Protein AF-A0A521GSA2-F1 (afdb_monomer)

Structure (mmCIF, N/CA/C/O backbone):
data_AF-A0A521GSA2-F1
#
_entry.id   AF-A0A521GSA2-F1
#
loop_
_atom_site.group_PDB
_atom_site.id
_atom_site.type_symbol
_atom_site.label_atom_id
_atom_site.label_alt_id
_atom_site.label_comp_id
_atom_site.label_asym_id
_atom_site.label_entity_id
_atom_site.label_seq_id
_atom_site.pdbx_PDB_ins_code
_atom_site.Cartn_x
_atom_site.Cartn_y
_atom_site.Cartn_z
_atom_site.occupancy
_atom_site.B_iso_or_equiv
_atom_site.auth_seq_id
_atom_site.auth_comp_id
_atom_site.auth_asym_id
_atom_site.auth_atom_id
_atom_site.pdbx_PDB_model_num
ATOM 1 N N . MET A 1 1 ? 2.967 -40.402 -28.680 1.00 47.28 1 MET A N 1
ATOM 2 C CA . MET A 1 1 ? 3.162 -39.585 -27.465 1.00 47.28 1 MET A CA 1
ATOM 3 C C . MET A 1 1 ? 3.840 -38.302 -27.911 1.00 47.28 1 MET A C 1
ATOM 5 O O . MET A 1 1 ? 5.049 -38.296 -28.081 1.00 47.28 1 MET A O 1
ATOM 9 N N . SER A 1 2 ? 3.057 -37.279 -28.253 1.00 37.47 2 SER A N 1
ATOM 10 C CA . SER A 1 2 ? 3.586 -36.028 -28.805 1.00 37.47 2 SER A CA 1
ATOM 11 C C . SER A 1 2 ? 3.675 -35.000 -27.689 1.00 37.47 2 SER A C 1
ATOM 13 O O . SER A 1 2 ? 2.656 -34.558 -27.163 1.00 37.47 2 SER A O 1
ATOM 15 N N . THR A 1 3 ? 4.899 -34.664 -27.305 1.00 39.12 3 THR A N 1
ATOM 16 C CA . THR A 1 3 ? 5.206 -33.615 -26.339 1.00 39.12 3 THR A CA 1
ATOM 17 C C . THR A 1 3 ? 4.869 -32.266 -26.972 1.00 39.12 3 THR A C 1
ATOM 19 O O . THR A 1 3 ? 5.523 -31.845 -27.924 1.00 39.12 3 THR A O 1
ATOM 22 N N . GLN A 1 4 ? 3.823 -31.601 -26.481 1.00 44.69 4 GLN A N 1
ATOM 23 C CA . GLN A 1 4 ? 3.561 -30.201 -26.804 1.00 44.69 4 GLN A CA 1
ATOM 24 C C . GLN A 1 4 ? 4.460 -29.338 -25.921 1.00 44.69 4 GLN A C 1
ATOM 26 O O . GLN A 1 4 ? 4.221 -29.183 -24.725 1.00 44.69 4 GLN A O 1
ATOM 31 N N . THR A 1 5 ? 5.513 -28.794 -26.517 1.00 40.44 5 THR A N 1
ATOM 32 C CA . THR A 1 5 ? 6.297 -27.709 -25.931 1.00 40.44 5 THR A CA 1
ATOM 33 C C . THR A 1 5 ? 5.446 -26.443 -26.000 1.00 40.44 5 THR A C 1
ATOM 35 O O . THR A 1 5 ? 5.278 -25.866 -27.072 1.00 40.44 5 THR A O 1
ATOM 38 N N . ALA A 1 6 ? 4.865 -26.030 -24.872 1.00 44.16 6 ALA A N 1
ATOM 39 C CA . ALA A 1 6 ? 4.168 -24.755 -24.769 1.00 44.16 6 ALA A CA 1
ATOM 40 C C . ALA A 1 6 ? 5.183 -23.613 -24.932 1.00 44.16 6 ALA A C 1
ATOM 42 O O . ALA A 1 6 ? 6.035 -23.381 -24.076 1.00 44.16 6 ALA A O 1
ATOM 43 N N . THR A 1 7 ? 5.122 -22.927 -26.068 1.00 35.91 7 THR A N 1
ATOM 44 C CA . THR A 1 7 ? 5.844 -21.679 -26.321 1.00 35.91 7 THR A CA 1
ATOM 45 C C . THR A 1 7 ? 5.342 -20.604 -25.346 1.00 35.91 7 THR A C 1
ATOM 47 O O . THR A 1 7 ? 4.126 -20.429 -25.245 1.00 35.91 7 THR A O 1
ATOM 50 N N . PRO A 1 8 ? 6.209 -19.844 -24.648 1.00 48.31 8 PRO A N 1
ATOM 51 C CA . PRO A 1 8 ? 5.751 -18.680 -23.908 1.00 48.31 8 PRO A CA 1
ATOM 52 C C . PRO A 1 8 ? 5.321 -17.621 -24.923 1.00 48.31 8 PRO A C 1
ATOM 54 O O . PRO A 1 8 ? 6.131 -17.119 -25.703 1.00 48.31 8 PRO A O 1
ATOM 57 N N . GLN A 1 9 ? 4.028 -17.309 -24.947 1.00 47.53 9 GLN A N 1
ATOM 58 C CA . GLN A 1 9 ? 3.497 -16.220 -25.754 1.00 47.53 9 GLN A CA 1
ATOM 59 C C . GLN A 1 9 ? 3.879 -14.887 -25.101 1.00 47.53 9 GLN A C 1
ATOM 61 O O . GLN A 1 9 ? 3.142 -14.340 -24.286 1.00 47.53 9 GLN A O 1
ATOM 66 N N . THR A 1 10 ? 5.051 -14.360 -25.449 1.00 53.94 10 THR A N 1
ATOM 67 C CA . THR A 1 10 ? 5.408 -12.963 -25.182 1.00 53.94 10 THR A CA 1
ATOM 68 C C . THR A 1 10 ? 4.671 -12.095 -26.198 1.00 53.94 10 THR A C 1
ATOM 70 O O . THR A 1 10 ? 5.188 -11.816 -27.279 1.00 53.94 10 THR A O 1
ATOM 73 N N . SER A 1 11 ? 3.430 -11.704 -25.899 1.00 58.06 11 SER A N 1
ATOM 74 C CA . SER A 1 11 ? 2.752 -10.673 -26.686 1.00 58.06 11 SER A CA 1
ATOM 75 C C . SER A 1 11 ? 3.461 -9.340 -26.455 1.00 58.06 11 SER A C 1
ATOM 77 O O . SER A 1 11 ? 3.620 -8.915 -25.307 1.00 58.06 11 SER A O 1
ATOM 79 N N . ALA A 1 12 ? 3.893 -8.684 -27.532 1.00 62.09 12 ALA A N 1
ATOM 80 C CA . ALA A 1 12 ? 4.409 -7.322 -27.474 1.00 62.09 12 ALA A CA 1
ATOM 81 C C . ALA A 1 12 ? 3.399 -6.411 -26.754 1.00 62.09 12 ALA A C 1
ATOM 83 O O . ALA A 1 12 ? 2.194 -6.530 -26.978 1.00 62.09 12 ALA A O 1
ATOM 84 N N . LEU A 1 13 ? 3.885 -5.523 -25.882 1.00 61.75 13 LEU A N 1
ATOM 85 C CA . LEU A 1 13 ? 3.043 -4.520 -25.232 1.00 61.75 13 LEU A CA 1
ATOM 86 C C . LEU A 1 13 ? 2.416 -3.650 -26.331 1.00 61.75 13 LEU A C 1
ATOM 88 O O . LEU A 1 13 ? 3.120 -2.877 -26.981 1.00 61.75 13 LEU A O 1
ATOM 92 N N . GLU A 1 14 ? 1.114 -3.813 -26.589 1.00 59.19 14 GLU A N 1
ATOM 93 C CA . GLU A 1 14 ? 0.411 -2.971 -27.558 1.00 59.19 14 GLU A CA 1
ATOM 94 C C . GLU A 1 14 ? 0.549 -1.499 -27.131 1.00 59.19 14 GLU A C 1
ATOM 96 O O . GLU A 1 14 ? 0.329 -1.189 -25.956 1.00 59.19 14 GLU A O 1
ATOM 101 N N . PRO A 1 15 ? 0.869 -0.570 -28.048 1.00 57.25 15 PRO A N 1
ATOM 102 C CA . PRO A 1 15 ? 1.064 0.843 -27.735 1.00 57.25 15 PRO A CA 1
ATOM 103 C C . PRO A 1 15 ? -0.279 1.563 -27.508 1.00 57.25 15 PRO A C 1
ATOM 105 O O . PRO A 1 15 ? -0.614 2.538 -28.174 1.00 57.25 15 PRO A O 1
ATOM 108 N N . LYS A 1 16 ? -1.082 1.090 -26.551 1.00 62.81 16 LYS A N 1
ATOM 109 C CA . LYS A 1 16 ? -2.196 1.847 -25.976 1.00 62.81 16 LYS A CA 1
ATOM 110 C C . LYS A 1 16 ? -1.640 2.631 -24.793 1.00 62.81 16 LYS A C 1
ATOM 112 O O . LYS A 1 16 ? -1.548 2.116 -23.686 1.00 62.81 16 LYS A O 1
ATOM 117 N N . ILE A 1 17 ? -1.273 3.890 -25.034 1.00 58.28 17 ILE A N 1
ATOM 118 C CA . ILE A 1 17 ? -0.647 4.790 -24.042 1.00 58.28 17 ILE A CA 1
ATOM 119 C C . ILE A 1 17 ? -1.419 4.802 -22.705 1.00 58.28 17 ILE A C 1
ATOM 121 O O . ILE A 1 17 ? -0.811 4.847 -21.638 1.00 58.28 17 ILE A O 1
ATOM 125 N N . GLY A 1 18 ? -2.753 4.694 -22.754 1.00 63.59 18 GLY A N 1
ATOM 126 C CA . GLY A 1 18 ? -3.616 4.786 -21.575 1.00 63.59 18 GLY A CA 1
ATOM 127 C C . GLY A 1 18 ? -3.495 3.642 -20.560 1.00 63.59 18 GLY A C 1
ATOM 128 O O . GLY A 1 18 ? -3.599 3.906 -19.369 1.00 63.59 18 GLY A O 1
ATOM 129 N N . CYS A 1 19 ? -3.252 2.389 -20.971 1.00 77.31 19 CYS A N 1
ATOM 130 C CA . CYS A 1 19 ? -3.310 1.268 -20.017 1.00 77.31 19 CYS A CA 1
ATOM 131 C C . CYS A 1 19 ? -2.093 1.219 -19.083 1.00 77.31 19 CYS A C 1
ATOM 133 O O . CYS A 1 19 ? -2.236 0.953 -17.890 1.00 77.31 19 CYS A O 1
ATOM 135 N N . ILE A 1 20 ? -0.906 1.531 -19.607 1.00 83.44 20 ILE A N 1
ATOM 136 C CA . ILE A 1 20 ? 0.327 1.584 -18.815 1.00 83.44 20 ILE A CA 1
ATOM 137 C C . ILE A 1 20 ? 0.363 2.863 -17.975 1.00 83.44 20 ILE A C 1
ATOM 139 O O . ILE A 1 20 ? 0.728 2.798 -16.804 1.00 83.44 20 ILE A O 1
ATOM 143 N N . ALA A 1 21 ? -0.054 4.008 -18.531 1.00 84.94 21 ALA A N 1
ATOM 144 C CA . ALA A 1 21 ? -0.075 5.275 -17.799 1.00 84.94 21 ALA A CA 1
ATOM 145 C C . ALA A 1 21 ? -0.938 5.190 -16.527 1.00 84.94 21 ALA A C 1
ATOM 147 O O . ALA A 1 21 ? -0.454 5.520 -15.448 1.00 84.94 21 ALA A O 1
ATOM 148 N N . SER A 1 22 ? -2.157 4.645 -16.622 1.00 84.81 22 SER A N 1
ATOM 149 C CA . SER A 1 22 ? -3.033 4.470 -15.455 1.00 84.81 22 SER A CA 1
ATOM 150 C C . SER A 1 22 ? -2.471 3.491 -14.420 1.00 84.81 22 SER A C 1
ATOM 152 O O . SER A 1 22 ? -2.627 3.702 -13.221 1.00 84.81 22 SER A O 1
ATOM 154 N N . ALA A 1 23 ? -1.784 2.426 -14.847 1.00 87.50 23 ALA A N 1
ATOM 155 C CA . ALA A 1 23 ? -1.100 1.541 -13.904 1.00 87.50 23 ALA A CA 1
ATOM 156 C C . ALA A 1 23 ? 0.038 2.281 -13.180 1.00 87.50 23 ALA A C 1
ATOM 158 O O . ALA A 1 23 ? 0.185 2.158 -11.963 1.00 87.50 23 ALA A O 1
ATOM 159 N N . MET A 1 24 ? 0.807 3.091 -13.913 1.00 89.44 24 MET A N 1
ATOM 160 C CA . MET A 1 24 ? 1.939 3.858 -13.390 1.00 89.44 24 MET A CA 1
ATOM 161 C C . MET A 1 24 ? 1.542 4.934 -12.376 1.00 89.44 24 MET A C 1
ATOM 163 O O . MET A 1 24 ? 2.329 5.202 -11.471 1.00 89.44 24 MET A O 1
ATOM 167 N N . GLU A 1 25 ? 0.330 5.487 -12.442 1.00 87.94 25 GLU A N 1
ATOM 168 C CA . GLU A 1 25 ? -0.198 6.382 -11.394 1.00 87.94 25 GLU A CA 1
ATOM 169 C C . GLU A 1 25 ? -0.242 5.700 -10.015 1.00 87.94 25 GLU A C 1
ATOM 171 O O . GLU A 1 25 ? -0.049 6.337 -8.976 1.00 87.94 25 GLU A O 1
ATOM 176 N N . ILE A 1 26 ? -0.419 4.377 -10.001 1.00 89.94 26 ILE A N 1
ATOM 177 C CA . ILE A 1 26 ? -0.458 3.564 -8.787 1.00 89.94 26 ILE A CA 1
ATOM 178 C C . ILE A 1 26 ? 0.935 3.045 -8.431 1.00 89.94 26 ILE A C 1
ATOM 180 O O . ILE A 1 26 ? 1.462 3.342 -7.352 1.00 89.94 26 ILE A O 1
ATOM 184 N N . ILE A 1 27 ? 1.521 2.241 -9.323 1.00 88.94 27 ILE A N 1
ATOM 185 C CA . ILE A 1 27 ? 2.730 1.455 -9.037 1.00 88.94 27 ILE A CA 1
ATOM 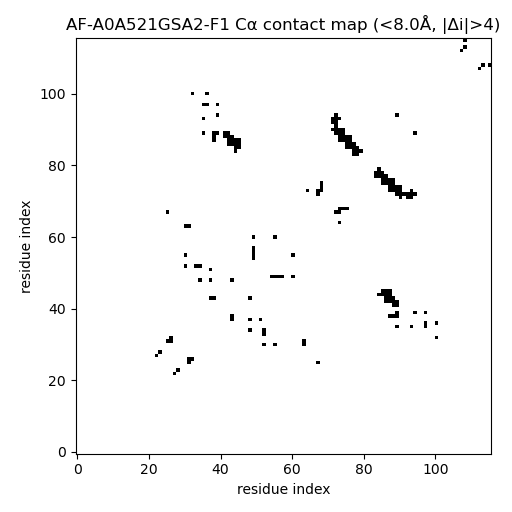186 C C . ILE A 1 27 ? 4.017 2.262 -9.214 1.00 88.94 27 ILE A C 1
ATOM 188 O O . ILE A 1 27 ? 5.043 1.892 -8.654 1.00 88.94 27 ILE A O 1
ATOM 192 N N . GLY A 1 28 ? 3.970 3.373 -9.956 1.00 86.44 28 GLY A N 1
ATOM 193 C CA . GLY A 1 28 ? 5.121 4.246 -10.195 1.00 86.44 28 GLY A CA 1
ATOM 194 C C . GLY A 1 28 ? 5.526 5.078 -8.977 1.00 86.44 28 GLY A C 1
ATOM 195 O O . GLY A 1 28 ? 6.606 5.666 -8.956 1.00 86.44 28 GLY A O 1
ATOM 196 N N . ASN A 1 29 ? 4.691 5.124 -7.936 1.00 89.31 29 ASN A N 1
ATOM 197 C CA . ASN A 1 29 ? 5.064 5.747 -6.675 1.00 89.31 29 ASN A CA 1
ATOM 198 C C . ASN A 1 29 ? 6.042 4.850 -5.898 1.00 89.31 29 ASN A C 1
ATOM 200 O O . ASN A 1 29 ? 5.758 3.678 -5.649 1.00 89.31 29 ASN A O 1
ATOM 204 N N . LYS A 1 30 ? 7.148 5.450 -5.434 1.00 85.19 30 LYS A N 1
ATOM 205 C CA . LYS A 1 30 ? 8.244 4.798 -4.696 1.00 85.19 30 LYS A CA 1
ATOM 206 C C . LYS A 1 30 ? 7.780 3.821 -3.608 1.00 85.19 30 LYS A C 1
ATOM 208 O O . LYS A 1 30 ? 8.408 2.787 -3.414 1.00 85.19 30 LYS A O 1
ATOM 213 N N . TRP A 1 31 ? 6.721 4.158 -2.875 1.00 93.50 31 TRP A N 1
ATOM 214 C CA . TRP A 1 31 ? 6.310 3.395 -1.697 1.00 93.50 31 TRP A CA 1
ATOM 215 C C . TRP A 1 31 ? 5.239 2.345 -1.978 1.00 93.50 31 TRP A C 1
ATOM 217 O O . TRP A 1 31 ? 5.115 1.407 -1.194 1.00 93.50 31 TRP A O 1
ATOM 227 N N . THR A 1 32 ? 4.483 2.463 -3.076 1.00 92.69 32 THR A N 1
ATOM 228 C CA . THR A 1 32 ? 3.365 1.546 -3.353 1.00 92.69 32 THR A CA 1
ATOM 229 C C . THR A 1 32 ? 3.842 0.101 -3.415 1.00 92.69 32 THR A C 1
ATOM 231 O O . THR A 1 32 ? 3.277 -0.751 -2.740 1.00 92.69 32 THR A O 1
ATOM 234 N N . ALA A 1 33 ? 4.905 -0.176 -4.174 1.00 91.88 33 ALA A N 1
ATOM 235 C CA . ALA A 1 33 ? 5.400 -1.539 -4.341 1.00 91.88 33 ALA A CA 1
ATOM 236 C C . ALA A 1 33 ? 5.820 -2.181 -3.005 1.00 91.88 33 ALA A C 1
ATOM 238 O O . ALA A 1 33 ? 5.543 -3.356 -2.783 1.00 91.88 33 ALA A O 1
ATOM 239 N N . LEU A 1 34 ? 6.425 -1.406 -2.096 1.00 93.56 34 LEU A N 1
ATOM 240 C CA . LEU A 1 34 ? 6.861 -1.891 -0.781 1.00 93.56 34 LEU A CA 1
ATOM 241 C C . LEU A 1 34 ? 5.678 -2.141 0.165 1.00 93.56 34 LEU A C 1
ATOM 243 O O . LEU A 1 34 ? 5.647 -3.161 0.845 1.00 93.56 34 LEU A O 1
ATOM 247 N N . ILE A 1 35 ? 4.680 -1.252 0.165 1.00 96.25 35 ILE A N 1
ATOM 248 C CA . ILE A 1 35 ? 3.453 -1.433 0.955 1.00 96.25 35 ILE A CA 1
ATOM 249 C C . ILE A 1 35 ? 2.697 -2.677 0.477 1.00 96.25 35 ILE A C 1
ATOM 251 O O . ILE A 1 35 ? 2.318 -3.519 1.287 1.00 96.25 35 ILE A O 1
ATOM 255 N N . LEU A 1 36 ? 2.496 -2.814 -0.838 1.00 95.81 36 LEU A N 1
ATOM 256 C CA . LEU A 1 36 ? 1.780 -3.959 -1.400 1.00 95.81 36 LEU A CA 1
ATOM 257 C C . LEU A 1 36 ? 2.537 -5.268 -1.153 1.00 95.81 36 LEU A C 1
ATOM 259 O O . LEU A 1 36 ? 1.910 -6.240 -0.748 1.00 95.81 36 LEU A O 1
ATOM 263 N N 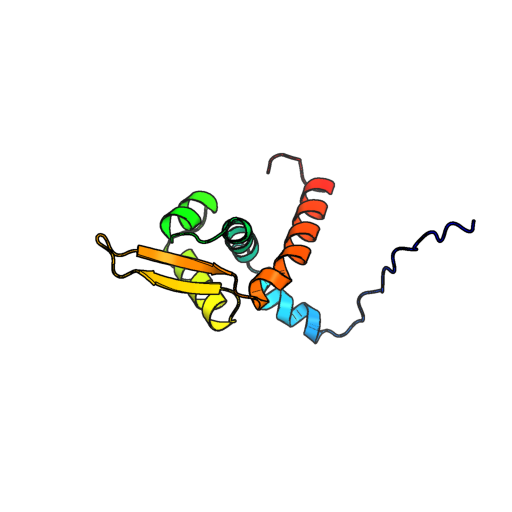. ARG A 1 37 ? 3.873 -5.278 -1.300 1.00 93.31 37 ARG A N 1
ATOM 264 C CA . ARG A 1 37 ? 4.733 -6.424 -0.947 1.00 93.31 37 ARG A CA 1
ATOM 265 C C . ARG A 1 37 ? 4.456 -6.922 0.470 1.00 93.31 37 ARG A C 1
ATOM 267 O O . ARG A 1 37 ? 4.330 -8.125 0.674 1.00 93.31 37 ARG A O 1
ATOM 274 N N . ASP A 1 38 ? 4.362 -6.018 1.439 1.00 95.56 38 ASP A N 1
ATOM 275 C CA . ASP A 1 38 ? 4.147 -6.403 2.835 1.00 95.56 38 ASP A CA 1
ATOM 276 C C . ASP A 1 38 ? 2.744 -6.975 3.056 1.00 95.56 38 ASP A C 1
ATOM 278 O O . ASP A 1 38 ? 2.580 -7.961 3.783 1.00 95.56 38 ASP A O 1
ATOM 282 N N . LEU A 1 39 ? 1.744 -6.398 2.386 1.00 97.44 39 LEU A N 1
ATOM 283 C CA . LEU A 1 39 ? 0.357 -6.854 2.437 1.00 97.44 39 LEU A CA 1
ATOM 284 C C . LEU A 1 39 ? 0.129 -8.193 1.715 1.00 97.44 39 LEU A C 1
ATOM 286 O O . LEU A 1 39 ? -0.800 -8.908 2.082 1.00 97.44 39 LEU A O 1
ATOM 290 N N . CYS A 1 40 ? 1.003 -8.601 0.783 1.00 94.69 40 CYS A N 1
ATOM 291 C CA . CYS A 1 40 ? 0.971 -9.946 0.186 1.00 94.69 40 CYS A CA 1
ATOM 292 C C . CYS A 1 40 ? 1.126 -11.069 1.228 1.00 94.69 40 CYS A C 1
ATOM 294 O O . CYS A 1 40 ? 0.748 -12.208 0.970 1.00 94.69 40 CYS A O 1
ATOM 296 N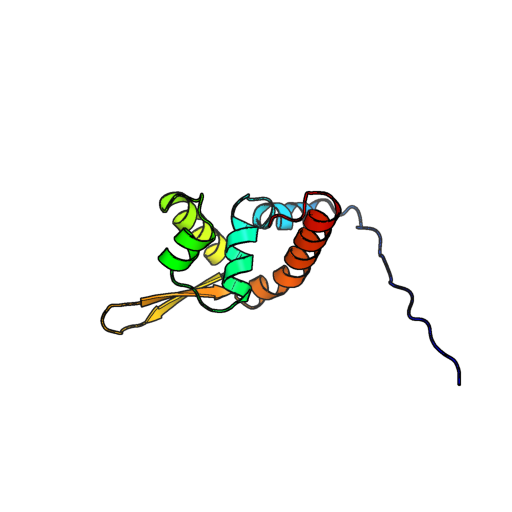 N . SER A 1 41 ? 1.722 -10.776 2.391 1.00 93.75 41 SER A N 1
ATOM 297 C CA . SER A 1 41 ? 1.876 -11.744 3.490 1.00 93.75 41 SER A CA 1
ATOM 298 C C . SER A 1 41 ? 0.654 -11.827 4.413 1.00 93.75 41 SER A C 1
ATOM 300 O O . SER A 1 41 ? 0.664 -12.588 5.381 1.00 93.75 41 SER A O 1
ATOM 302 N N . GLY A 1 42 ? -0.392 -11.049 4.125 1.00 96.56 42 GLY A N 1
ATOM 303 C CA . GLY A 1 42 ? -1.619 -10.964 4.906 1.00 96.56 42 GLY A CA 1
ATOM 304 C C . GLY A 1 42 ? -1.830 -9.591 5.554 1.00 96.56 42 GLY A C 1
ATOM 305 O O . GLY A 1 42 ? -1.070 -8.651 5.302 1.00 96.56 42 GLY A O 1
ATOM 306 N N . PRO A 1 43 ? -2.874 -9.461 6.395 1.00 97.56 43 PRO A N 1
ATOM 307 C CA . PRO A 1 43 ? -3.243 -8.197 7.021 1.00 97.56 43 PRO A CA 1
ATOM 308 C C . PRO A 1 43 ? -2.108 -7.592 7.855 1.00 97.56 43 PRO A C 1
ATOM 310 O O . PRO A 1 43 ? -1.413 -8.311 8.575 1.00 97.56 43 PRO A O 1
ATOM 313 N N . LYS A 1 44 ? -1.940 -6.266 7.787 1.00 98.00 44 LYS A N 1
ATOM 314 C CA . LYS A 1 44 ? -0.929 -5.524 8.562 1.00 98.00 44 LYS A CA 1
ATOM 315 C C . LYS A 1 44 ? -1.522 -4.316 9.263 1.00 98.00 44 LYS A C 1
ATOM 317 O O . LYS A 1 44 ? -2.370 -3.617 8.709 1.00 98.00 44 LYS A O 1
ATOM 322 N N . ARG A 1 45 ? -1.023 -4.013 10.459 1.00 97.38 45 ARG A N 1
ATOM 323 C CA . ARG A 1 45 ? -1.267 -2.738 11.144 1.00 97.38 45 ARG A CA 1
ATOM 324 C C . ARG A 1 45 ? -0.371 -1.640 10.571 1.00 97.38 45 ARG A C 1
ATOM 326 O O . ARG A 1 45 ? 0.690 -1.908 10.011 1.00 97.38 45 ARG A O 1
ATOM 333 N N . PHE A 1 46 ? -0.753 -0.385 10.805 1.00 96.81 46 PHE A N 1
ATOM 334 C CA . PHE A 1 46 ? 0.017 0.784 10.363 1.00 96.81 46 PHE A CA 1
ATOM 335 C C . PHE A 1 46 ? 1.488 0.733 10.807 1.00 96.81 46 PHE A C 1
ATOM 337 O O . PHE A 1 46 ? 2.383 0.864 9.981 1.00 96.81 46 PHE A O 1
ATOM 344 N N . GLY A 1 47 ? 1.742 0.480 12.096 1.00 95.88 47 GLY A N 1
ATOM 345 C CA . GLY A 1 47 ? 3.108 0.449 12.631 1.00 95.88 47 GLY A CA 1
ATOM 346 C C . GLY A 1 47 ? 3.958 -0.711 12.100 1.00 95.88 47 GLY A C 1
ATOM 347 O O . GLY A 1 47 ? 5.180 -0.603 12.051 1.00 95.88 47 GLY A O 1
ATOM 348 N N . GLU A 1 48 ? 3.333 -1.811 11.667 1.00 96.69 48 GLU A N 1
ATOM 349 C CA . GLU A 1 48 ? 4.051 -2.910 11.010 1.00 96.69 48 GLU A CA 1
ATOM 350 C C . GLU A 1 48 ? 4.522 -2.492 9.615 1.00 96.69 48 GLU A C 1
ATOM 352 O O . GLU A 1 48 ? 5.681 -2.718 9.271 1.00 96.69 48 GLU A O 1
ATOM 357 N N . LEU A 1 49 ? 3.647 -1.829 8.850 1.00 97.00 49 LEU A N 1
ATOM 358 C CA . LEU A 1 49 ? 3.980 -1.272 7.537 1.00 97.00 49 LEU A CA 1
ATOM 359 C C . LEU A 1 49 ? 5.045 -0.176 7.649 1.00 97.00 49 LEU A C 1
ATOM 361 O O . LEU A 1 49 ? 6.021 -0.187 6.907 1.00 97.00 49 LEU A O 1
ATOM 365 N N . GLU A 1 50 ? 4.899 0.742 8.604 1.00 96.06 50 GLU A N 1
ATOM 366 C CA . GLU A 1 50 ? 5.871 1.812 8.849 1.00 96.06 50 GLU A CA 1
ATOM 367 C C . GLU A 1 50 ? 7.266 1.242 9.130 1.00 96.06 50 GLU A C 1
ATOM 369 O O . GLU A 1 50 ? 8.249 1.642 8.500 1.00 96.06 50 GLU A O 1
ATOM 374 N N . LYS A 1 51 ? 7.343 0.241 10.014 1.00 94.56 51 LYS A N 1
ATOM 375 C CA . LYS A 1 51 ? 8.599 -0.421 10.374 1.00 94.56 51 LYS A CA 1
ATOM 376 C C . LYS A 1 51 ? 9.222 -1.192 9.207 1.00 94.56 51 LYS A C 1
ATOM 378 O O . LYS A 1 51 ? 10.436 -1.147 9.041 1.00 94.56 51 LYS A O 1
ATOM 383 N N . SER A 1 52 ? 8.414 -1.909 8.429 1.00 93.56 52 SER A N 1
ATOM 384 C CA . SER A 1 52 ? 8.887 -2.772 7.338 1.00 93.56 52 SER A CA 1
ATOM 385 C C . SER A 1 52 ? 9.305 -1.990 6.086 1.00 93.56 52 SER A C 1
ATOM 387 O O . SER A 1 52 ? 10.280 -2.342 5.419 1.00 93.56 52 SER A O 1
ATOM 389 N N . VAL A 1 53 ? 8.626 -0.879 5.786 1.00 91.25 53 VAL A N 1
ATOM 390 C CA . VAL A 1 53 ? 9.010 0.024 4.689 1.00 91.25 53 VAL A CA 1
ATOM 391 C C . VAL A 1 53 ? 10.236 0.872 5.073 1.00 91.25 53 VAL A C 1
ATOM 393 O O . VAL A 1 53 ? 11.011 1.273 4.204 1.00 91.25 53 VAL A O 1
ATOM 396 N N . GLY A 1 54 ? 10.438 1.132 6.371 1.00 82.06 54 GLY A N 1
ATOM 397 C CA . GLY A 1 54 ? 11.694 1.576 6.992 1.00 82.06 54 GLY A CA 1
ATOM 398 C C . GLY A 1 54 ? 12.106 3.035 6.758 1.00 82.06 54 GLY A C 1
ATOM 399 O O . GLY A 1 54 ? 12.651 3.668 7.655 1.00 82.06 54 GLY A O 1
ATOM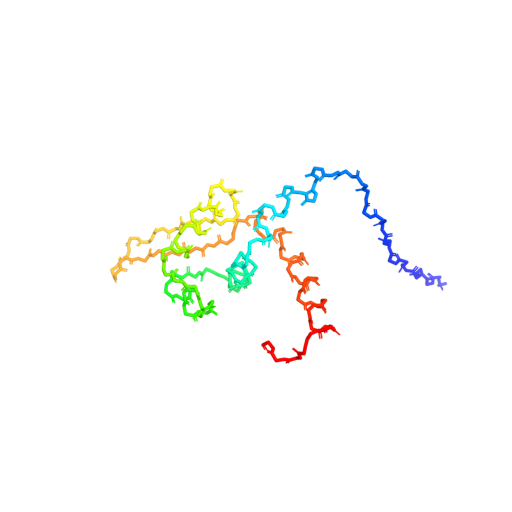 400 N N . SER A 1 55 ? 11.851 3.598 5.574 1.00 88.50 55 SER A N 1
ATOM 401 C CA . SER A 1 55 ? 12.248 4.971 5.197 1.00 88.50 55 SER A CA 1
ATOM 402 C C . SER A 1 55 ? 11.066 5.905 4.912 1.00 88.50 55 SER A C 1
ATOM 404 O O . SER A 1 55 ? 11.258 7.041 4.471 1.00 88.50 55 SER A O 1
ATOM 406 N N . ILE A 1 56 ? 9.837 5.432 5.116 1.00 94.19 56 ILE A N 1
ATOM 407 C CA . ILE A 1 56 ? 8.628 6.227 4.912 1.00 94.19 56 ILE A CA 1
ATOM 408 C C . ILE A 1 56 ? 8.263 6.950 6.207 1.00 94.19 56 ILE A C 1
ATOM 410 O O . ILE A 1 56 ? 8.254 6.352 7.277 1.00 94.19 56 ILE A O 1
ATOM 414 N N . ASN A 1 57 ? 7.954 8.244 6.120 1.00 95.12 57 ASN A N 1
ATOM 415 C CA . ASN A 1 57 ? 7.418 8.958 7.275 1.00 95.12 57 ASN A CA 1
ATOM 416 C C . ASN A 1 57 ? 5.917 8.630 7.461 1.00 95.12 57 ASN A C 1
ATOM 418 O O . ASN A 1 57 ? 5.230 8.353 6.467 1.00 95.12 57 ASN A O 1
ATOM 422 N N . PRO A 1 58 ? 5.378 8.714 8.692 1.00 96.50 58 PRO A N 1
ATOM 423 C CA . PRO A 1 58 ? 3.998 8.316 8.968 1.00 96.50 58 PRO A CA 1
ATOM 424 C C . PRO A 1 58 ? 2.954 9.093 8.155 1.00 96.50 58 PRO A C 1
ATOM 426 O O . PRO A 1 58 ? 1.959 8.524 7.708 1.00 96.50 58 PRO A O 1
ATOM 429 N N . ARG A 1 59 ? 3.184 10.387 7.893 1.00 96.69 59 ARG A N 1
ATOM 430 C CA . ARG A 1 59 ? 2.266 11.207 7.087 1.00 96.69 59 ARG A CA 1
ATOM 431 C C . ARG A 1 59 ? 2.166 10.690 5.653 1.00 96.69 59 ARG A C 1
ATOM 433 O O . ARG A 1 59 ? 1.067 10.561 5.122 1.00 96.69 59 ARG A O 1
ATOM 440 N N . THR A 1 60 ? 3.304 10.384 5.038 1.00 96.31 60 THR A N 1
ATOM 441 C CA . THR A 1 60 ? 3.361 9.822 3.690 1.00 96.31 60 THR A CA 1
ATOM 442 C C . THR A 1 60 ? 2.730 8.436 3.670 1.00 96.31 60 THR A C 1
ATOM 444 O O . THR A 1 60 ? 1.955 8.160 2.763 1.00 96.31 60 THR A O 1
ATOM 447 N N . LEU A 1 61 ? 2.993 7.583 4.666 1.00 97.44 61 LEU A N 1
ATOM 448 C CA . LEU A 1 61 ? 2.365 6.261 4.738 1.00 97.44 61 LEU A CA 1
ATOM 449 C C . LEU A 1 61 ? 0.839 6.360 4.826 1.00 97.44 61 LEU A C 1
ATOM 451 O O . LEU A 1 61 ? 0.154 5.671 4.076 1.00 97.44 61 LEU A O 1
ATOM 455 N N . SER A 1 62 ? 0.314 7.248 5.678 1.00 97.44 62 SER A N 1
ATOM 456 C CA . SER A 1 62 ? -1.131 7.489 5.783 1.00 97.44 62 SER A CA 1
ATOM 457 C C . SER A 1 62 ? -1.716 7.913 4.440 1.00 97.44 62 SER A C 1
ATOM 459 O O . SER A 1 62 ? -2.627 7.256 3.954 1.00 97.44 62 SER A O 1
ATOM 461 N N . GLN A 1 63 ? -1.130 8.930 3.796 1.00 96.44 63 GLN A N 1
ATOM 462 C CA . GLN A 1 63 ? -1.601 9.402 2.491 1.00 96.44 63 GLN A CA 1
ATOM 463 C C . GLN A 1 63 ? -1.596 8.278 1.451 1.00 96.44 63 GLN A C 1
ATOM 465 O O . GLN A 1 63 ? -2.539 8.142 0.684 1.00 96.44 63 GLN A O 1
ATOM 470 N N . ARG A 1 64 ? -0.553 7.440 1.434 1.00 96.31 64 ARG A N 1
ATOM 471 C CA . ARG A 1 64 ? -0.478 6.319 0.492 1.00 96.31 64 ARG A CA 1
ATOM 472 C C . ARG A 1 64 ? -1.531 5.255 0.763 1.00 96.31 64 ARG A C 1
ATOM 474 O O . ARG A 1 64 ? -2.072 4.715 -0.194 1.00 96.31 64 ARG A O 1
ATOM 481 N N . LEU A 1 65 ? -1.817 4.939 2.021 1.00 97.62 65 LEU A N 1
ATOM 482 C CA . LEU A 1 65 ? -2.873 3.988 2.364 1.00 97.62 65 LEU A CA 1
ATOM 483 C C . LEU A 1 65 ? -4.256 4.537 1.997 1.00 97.62 65 LEU A C 1
ATOM 485 O O . LEU A 1 65 ? -5.047 3.791 1.427 1.00 97.62 65 LEU A O 1
ATOM 489 N N . ASP A 1 66 ? -4.498 5.829 2.227 1.00 97.31 66 ASP A N 1
ATOM 490 C CA . ASP A 1 66 ? -5.736 6.503 1.827 1.00 97.31 66 ASP A CA 1
ATOM 491 C C . ASP A 1 66 ? -5.890 6.510 0.294 1.00 97.31 66 ASP A C 1
ATOM 493 O O . ASP A 1 66 ? -6.950 6.161 -0.225 1.00 97.31 66 ASP A O 1
ATOM 497 N N . ASP A 1 67 ? -4.822 6.818 -0.452 1.00 96.12 67 ASP A N 1
ATOM 498 C CA . ASP A 1 67 ? -4.823 6.762 -1.919 1.00 96.12 67 ASP A CA 1
ATOM 499 C C . ASP A 1 67 ? -5.135 5.336 -2.414 1.00 96.12 67 ASP A C 1
ATOM 501 O O . ASP A 1 67 ? -5.946 5.146 -3.320 1.00 96.12 67 ASP A O 1
ATOM 505 N N . LEU A 1 68 ? -4.497 4.311 -1.839 1.00 97.00 68 LEU A N 1
ATOM 506 C CA . LEU A 1 68 ? -4.710 2.914 -2.233 1.00 97.00 68 LEU A CA 1
ATOM 507 C C . LEU A 1 68 ? -6.118 2.418 -1.881 1.00 97.00 68 LEU A C 1
ATOM 509 O O . LEU A 1 68 ? -6.682 1.616 -2.629 1.00 97.00 68 LEU A O 1
ATOM 513 N N . GLU A 1 69 ? -6.695 2.901 -0.783 1.00 97.81 69 GLU A N 1
ATOM 514 C CA . GLU A 1 69 ? -8.087 2.642 -0.418 1.00 97.81 69 GLU A CA 1
ATOM 515 C C . GLU A 1 69 ? -9.056 3.301 -1.408 1.00 97.81 69 GLU A C 1
ATOM 517 O O . GLU A 1 69 ? -9.950 2.630 -1.924 1.00 97.81 69 GLU A O 1
ATOM 522 N N . GLN A 1 70 ? -8.827 4.565 -1.779 1.00 96.81 70 GLN A N 1
ATOM 523 C CA . GLN A 1 70 ? -9.630 5.275 -2.786 1.00 96.81 70 GLN A CA 1
ATOM 524 C C . GLN A 1 70 ? -9.596 4.590 -4.157 1.00 96.81 70 GLN A C 1
ATOM 526 O O . GLN A 1 70 ? -10.608 4.533 -4.855 1.00 96.81 70 GLN A O 1
ATOM 531 N N . HIS A 1 71 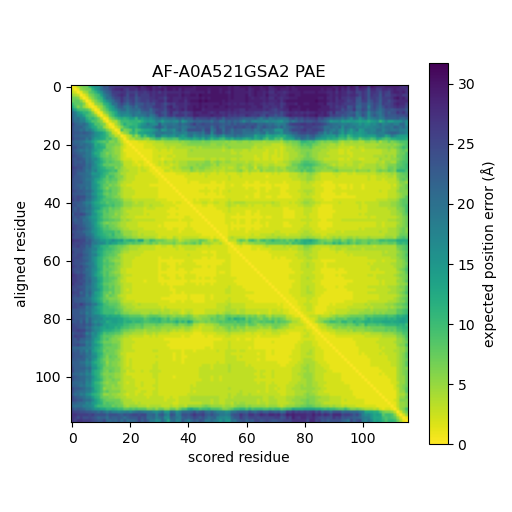? -8.453 4.016 -4.536 1.00 95.50 71 HIS A N 1
ATOM 532 C CA . HIS A 1 71 ? -8.323 3.241 -5.772 1.00 95.50 71 HIS A CA 1
ATOM 533 C C . HIS A 1 71 ? -8.868 1.808 -5.658 1.00 95.50 71 HIS A C 1
ATOM 535 O O . HIS A 1 71 ? -8.838 1.065 -6.648 1.00 95.50 71 HIS A O 1
ATOM 541 N N . GLY A 1 72 ? -9.363 1.408 -4.483 1.00 97.06 72 GLY A N 1
ATOM 542 C CA . GLY A 1 72 ? -9.926 0.088 -4.219 1.00 97.06 72 GLY A CA 1
ATOM 543 C C . GLY A 1 72 ? -8.893 -1.035 -4.252 1.00 97.06 72 GLY A C 1
ATOM 544 O O . GLY A 1 72 ? -9.242 -2.157 -4.603 1.00 97.06 72 GLY A O 1
ATOM 545 N N . ILE A 1 73 ? -7.627 -0.742 -3.955 1.00 97.50 73 ILE A N 1
ATOM 546 C CA . ILE A 1 73 ? -6.505 -1.697 -3.950 1.00 97.50 73 ILE A CA 1
ATOM 547 C C . ILE A 1 73 ? -6.298 -2.278 -2.551 1.00 97.50 73 ILE A C 1
ATOM 549 O O . ILE A 1 73 ? -5.977 -3.455 -2.399 1.00 97.50 73 ILE A O 1
ATOM 553 N N . VAL A 1 74 ? -6.504 -1.450 -1.531 1.00 98.38 74 VAL A N 1
ATOM 554 C CA . VAL A 1 74 ? -6.414 -1.820 -0.118 1.00 98.38 74 VAL A CA 1
ATOM 555 C C . VAL A 1 74 ? -7.761 -1.559 0.543 1.00 98.38 74 VAL A C 1
ATOM 557 O O . VAL A 1 74 ? -8.493 -0.659 0.148 1.00 98.38 74 VAL A O 1
ATOM 560 N N . THR A 1 75 ? -8.099 -2.349 1.554 1.00 98.31 75 THR A N 1
ATOM 561 C CA . THR A 1 75 ? -9.215 -2.076 2.461 1.00 98.31 75 THR A CA 1
ATOM 562 C C . THR A 1 75 ? -8.712 -1.929 3.888 1.00 98.31 75 THR A C 1
ATOM 564 O O . THR A 1 75 ? -7.789 -2.634 4.309 1.00 98.31 75 THR A O 1
ATOM 567 N N . LYS A 1 76 ? -9.319 -1.003 4.630 1.00 97.56 76 LYS A N 1
ATOM 568 C CA . LYS A 1 76 ? -9.072 -0.776 6.049 1.00 97.56 76 LYS A CA 1
ATOM 569 C C . LYS A 1 76 ? -10.188 -1.410 6.877 1.00 97.56 76 LYS A C 1
ATOM 571 O O . LYS A 1 76 ? -11.364 -1.096 6.700 1.00 97.56 76 LYS A O 1
ATOM 576 N N . ARG A 1 77 ? -9.830 -2.272 7.829 1.00 97.00 77 ARG A N 1
ATOM 577 C CA . ARG A 1 77 ? -10.772 -2.889 8.771 1.00 97.00 77 ARG A CA 1
ATOM 578 C C . ARG A 1 77 ? -10.447 -2.489 10.204 1.00 97.00 77 ARG A C 1
ATOM 580 O O . ARG A 1 77 ? -9.327 -2.677 10.672 1.00 97.00 77 ARG A O 1
ATOM 587 N N . SER A 1 78 ? -11.458 -1.977 10.901 1.00 95.38 78 SER A N 1
ATOM 588 C CA . SER A 1 78 ? -11.400 -1.664 12.330 1.00 95.38 78 SER A CA 1
ATOM 589 C C . SER A 1 78 ? -11.990 -2.809 13.148 1.00 95.38 78 SER A C 1
ATOM 591 O O . SER A 1 78 ? -13.091 -3.277 12.859 1.00 95.38 78 SER A O 1
ATOM 593 N N . TYR A 1 79 ? -11.281 -3.225 14.191 1.00 93.44 79 TYR A N 1
ATOM 594 C CA . TYR A 1 79 ? -11.720 -4.237 15.144 1.00 93.44 79 TYR A CA 1
ATOM 595 C C . TYR A 1 79 ? -12.036 -3.569 16.481 1.00 93.44 79 TYR A C 1
ATOM 597 O O . TYR A 1 79 ? -11.185 -2.899 17.074 1.00 93.44 79 TYR A O 1
ATOM 605 N N . ALA A 1 80 ? -13.268 -3.766 16.951 1.00 91.12 80 ALA A N 1
ATOM 606 C CA . ALA A 1 80 ? -13.747 -3.283 18.243 1.00 91.12 80 ALA A CA 1
ATOM 607 C C . ALA A 1 80 ? -13.291 -4.221 19.376 1.00 91.12 80 ALA A C 1
ATOM 609 O O . ALA A 1 80 ? -14.098 -4.856 20.049 1.00 91.12 80 ALA A O 1
ATOM 610 N N . GLU A 1 81 ? -11.978 -4.337 19.545 1.00 90.62 81 GLU A N 1
ATOM 611 C CA . GLU A 1 81 ? -11.326 -5.034 20.656 1.00 90.62 81 GLU A CA 1
ATOM 612 C C . GLU A 1 81 ? -10.582 -4.018 21.539 1.00 90.62 81 GLU A C 1
ATOM 614 O O . GLU A 1 81 ? -10.481 -2.840 21.193 1.00 90.62 81 GLU A O 1
ATOM 619 N N . VAL A 1 82 ? -10.089 -4.444 22.704 1.00 86.56 82 VAL A N 1
ATOM 620 C CA . VAL A 1 82 ? -9.286 -3.588 23.590 1.00 86.56 82 VAL A CA 1
ATOM 621 C C . VAL A 1 82 ? -7.849 -4.115 23.613 1.00 86.56 82 VAL A C 1
ATOM 623 O O . VAL A 1 82 ? -7.646 -5.243 24.063 1.00 86.56 82 VAL A O 1
ATOM 626 N N . PRO A 1 83 ? -6.846 -3.325 23.181 1.00 85.19 83 PRO A N 1
ATOM 627 C CA . PRO A 1 83 ? -6.953 -2.000 22.554 1.00 85.19 83 PRO A CA 1
ATOM 628 C C . PRO A 1 83 ? -7.514 -2.068 21.118 1.00 85.19 83 PRO A C 1
ATOM 630 O O . PRO A 1 83 ? -7.327 -3.085 20.451 1.00 85.19 83 PRO A O 1
ATOM 633 N N . PRO A 1 84 ? -8.151 -0.993 20.611 1.00 90.88 84 PRO A N 1
ATOM 634 C CA . PRO A 1 84 ? -8.701 -0.977 19.260 1.00 90.88 84 PRO A CA 1
ATOM 635 C C . PRO A 1 84 ? -7.604 -1.214 18.224 1.00 90.88 84 PRO A C 1
ATOM 637 O O . PRO A 1 84 ? -6.515 -0.637 18.299 1.00 90.88 84 PRO A O 1
ATOM 640 N N . ARG A 1 85 ? -7.909 -2.049 17.231 1.00 93.19 85 ARG A N 1
ATOM 641 C CA . ARG A 1 85 ? -6.973 -2.435 16.174 1.00 93.19 85 ARG A CA 1
ATOM 642 C C . ARG A 1 85 ? -7.505 -2.036 14.810 1.00 93.19 85 ARG A C 1
ATOM 644 O O . ARG A 1 85 ? -8.681 -2.214 14.510 1.00 93.19 85 ARG A O 1
ATOM 651 N N . ILE A 1 86 ? -6.602 -1.548 13.969 1.00 96.19 86 ILE A N 1
ATOM 652 C CA . ILE A 1 86 ? -6.853 -1.286 12.555 1.00 96.19 86 ILE A CA 1
ATOM 653 C C . ILE A 1 86 ? -5.879 -2.129 11.746 1.00 96.19 86 ILE A C 1
ATOM 655 O O . ILE A 1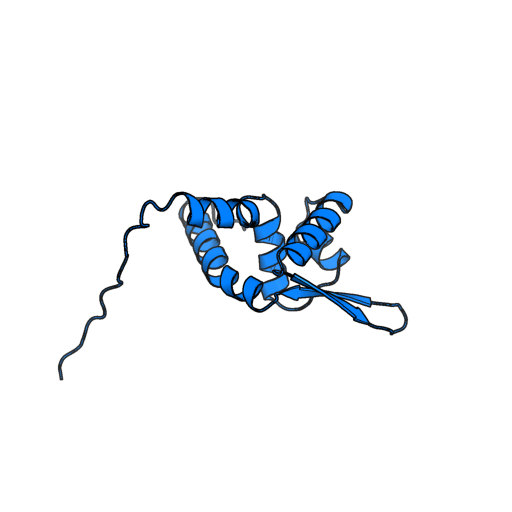 86 ? -4.678 -2.121 12.023 1.00 96.19 86 ILE A O 1
ATOM 659 N N . GLU A 1 87 ? -6.400 -2.820 10.742 1.00 97.75 87 GLU A N 1
ATOM 660 C CA . GLU A 1 87 ? -5.604 -3.573 9.780 1.00 97.75 87 GLU A CA 1
ATOM 661 C C . GLU A 1 87 ? -5.920 -3.139 8.357 1.00 97.75 87 GLU A C 1
ATOM 663 O O . GLU A 1 87 ? -7.043 -2.750 8.032 1.00 97.75 87 GLU A O 1
ATOM 668 N N . TYR A 1 88 ? -4.903 -3.246 7.516 1.00 98.50 88 TYR A N 1
ATOM 669 C CA . TYR A 1 88 ? -4.964 -3.039 6.083 1.00 98.50 88 TYR A CA 1
ATOM 670 C C . TYR A 1 88 ? -4.810 -4.389 5.393 1.00 98.50 88 TYR A C 1
ATOM 672 O O . TYR A 1 88 ? -4.039 -5.238 5.844 1.00 98.50 88 TYR A O 1
ATOM 680 N N . THR A 1 89 ? -5.554 -4.619 4.318 1.00 98.31 89 THR A N 1
ATOM 681 C CA . THR A 1 89 ? -5.505 -5.869 3.542 1.00 98.31 89 THR A CA 1
ATOM 682 C C . THR A 1 89 ? -5.680 -5.561 2.062 1.00 98.31 89 THR A C 1
ATOM 684 O O . THR A 1 89 ? -6.362 -4.595 1.718 1.00 98.31 89 THR A O 1
ATOM 687 N N . LEU A 1 90 ? -5.072 -6.361 1.184 1.00 98.31 90 LEU A N 1
ATOM 688 C CA . LEU A 1 90 ? -5.332 -6.261 -0.250 1.00 98.31 90 LEU A CA 1
ATOM 689 C C . LEU A 1 90 ? -6.798 -6.595 -0.547 1.00 98.31 90 LEU A C 1
ATOM 691 O O . LEU A 1 90 ? -7.400 -7.484 0.056 1.00 98.31 90 LEU A O 1
ATOM 695 N N . THR A 1 91 ? -7.385 -5.858 -1.480 1.00 98.50 91 THR A N 1
ATOM 696 C CA . THR A 1 91 ? -8.634 -6.260 -2.130 1.00 98.50 91 THR A CA 1
ATOM 697 C C . THR A 1 91 ? -8.322 -7.242 -3.259 1.00 98.50 91 THR A C 1
ATOM 699 O O . THR A 1 91 ? -7.165 -7.411 -3.634 1.00 98.50 91 THR A O 1
ATOM 702 N N . GLN A 1 92 ? -9.352 -7.805 -3.899 1.00 97.81 92 GLN A N 1
ATOM 703 C CA . GLN A 1 92 ? -9.158 -8.600 -5.117 1.00 97.81 92 GLN A CA 1
ATOM 704 C C . GLN A 1 92 ? -8.362 -7.837 -6.193 1.00 97.81 92 GLN A C 1
ATOM 706 O O . GLN A 1 92 ? -7.436 -8.380 -6.781 1.00 97.81 92 GLN A O 1
ATOM 711 N N . LYS A 1 93 ? -8.665 -6.547 -6.393 1.00 95.81 93 LYS A N 1
ATOM 712 C CA . LYS A 1 93 ? -7.935 -5.685 -7.335 1.00 95.81 93 LYS A CA 1
ATOM 713 C C . LYS A 1 93 ? -6.469 -5.493 -6.926 1.00 95.81 93 LYS A C 1
ATOM 715 O O . LYS A 1 93 ? -5.610 -5.344 -7.790 1.00 95.81 93 LYS A O 1
ATOM 720 N N . GLY A 1 94 ? -6.179 -5.456 -5.625 1.00 96.06 94 GLY A N 1
ATOM 721 C CA . GLY A 1 94 ? -4.809 -5.394 -5.121 1.00 96.06 94 GLY A CA 1
ATOM 722 C C . GLY A 1 94 ? -4.045 -6.703 -5.294 1.00 96.06 94 GLY A C 1
ATOM 723 O O . GLY A 1 94 ? -2.879 -6.669 -5.680 1.00 96.06 94 GLY A O 1
ATOM 724 N N . GLU A 1 95 ? -4.705 -7.842 -5.093 1.00 96.56 95 GLU A N 1
ATOM 725 C CA . GLU A 1 95 ? -4.133 -9.171 -5.350 1.00 96.56 95 GLU A CA 1
ATOM 726 C C . GLU A 1 95 ? -3.754 -9.353 -6.830 1.00 96.56 95 GLU A C 1
ATOM 728 O O . GLU A 1 95 ? -2.699 -9.906 -7.146 1.00 96.56 95 GLU A O 1
ATOM 733 N N . ASP A 1 96 ? -4.537 -8.789 -7.753 1.00 95.31 96 ASP A N 1
ATOM 734 C CA . ASP A 1 96 ? -4.239 -8.825 -9.190 1.00 95.31 96 ASP A CA 1
ATOM 735 C C . ASP A 1 96 ? -2.931 -8.078 -9.560 1.00 95.31 96 ASP A C 1
ATOM 737 O O . ASP A 1 96 ? -2.362 -8.313 -10.629 1.00 95.31 96 ASP A O 1
ATOM 741 N N . LEU A 1 97 ? -2.401 -7.212 -8.680 1.00 92.81 97 LEU A N 1
ATOM 742 C CA . LEU A 1 97 ? -1.103 -6.541 -8.866 1.00 92.81 97 LEU A CA 1
ATOM 743 C C . LEU A 1 97 ? 0.092 -7.399 -8.426 1.00 92.81 97 LEU A C 1
ATOM 745 O O . LEU A 1 97 ? 1.226 -7.117 -8.819 1.00 92.81 97 LEU 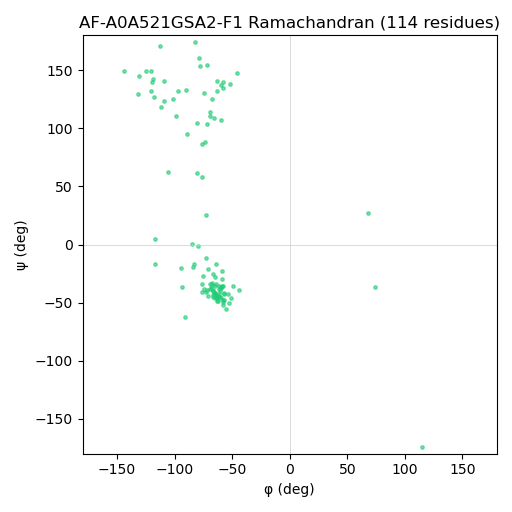A O 1
ATOM 749 N N . VAL A 1 98 ? -0.123 -8.455 -7.641 1.00 92.06 98 VAL A N 1
ATOM 750 C CA . VAL A 1 98 ? 0.955 -9.294 -7.093 1.00 92.06 98 VAL A CA 1
ATOM 751 C C . VAL A 1 98 ? 1.851 -9.903 -8.182 1.00 92.06 98 VAL A C 1
ATOM 753 O O . VAL A 1 98 ? 3.076 -9.859 -8.025 1.00 92.06 98 VAL A O 1
ATOM 756 N N . PRO A 1 99 ? 1.326 -10.429 -9.309 1.00 93.38 99 PRO A N 1
ATOM 757 C CA . PRO A 1 99 ? 2.171 -10.911 -10.400 1.00 93.38 99 PRO A CA 1
ATOM 758 C C . PRO A 1 99 ? 3.082 -9.821 -10.980 1.00 93.38 99 PRO A C 1
ATOM 760 O O . PRO A 1 99 ? 4.237 -10.100 -11.291 1.00 93.38 99 PRO A O 1
ATOM 763 N N . VAL A 1 100 ? 2.604 -8.575 -11.074 1.00 91.88 100 VAL A N 1
ATOM 764 C CA . VAL A 1 100 ? 3.404 -7.438 -11.563 1.00 91.88 100 VAL A CA 1
ATOM 765 C C . VAL A 1 100 ? 4.556 -7.149 -10.603 1.00 91.88 100 VAL A C 1
ATOM 767 O O . VAL A 1 100 ? 5.700 -7.034 -11.038 1.00 91.88 100 VAL A O 1
ATOM 770 N N . LEU A 1 101 ? 4.282 -7.120 -9.295 1.00 91.25 101 LEU A N 1
ATOM 771 C CA . LEU A 1 101 ? 5.307 -6.914 -8.266 1.00 91.25 101 LEU A CA 1
ATOM 772 C C . LEU A 1 101 ? 6.380 -8.008 -8.295 1.00 91.25 101 LEU A C 1
ATOM 774 O O . LEU A 1 101 ? 7.565 -7.704 -8.174 1.00 91.25 101 LEU A O 1
ATOM 778 N N . LYS A 1 102 ? 5.989 -9.270 -8.511 1.00 92.31 102 LYS A N 1
ATOM 779 C CA . LYS A 1 102 ? 6.936 -10.388 -8.662 1.00 92.31 102 LYS A CA 1
ATOM 780 C C . LYS A 1 102 ? 7.859 -10.195 -9.864 1.00 92.31 102 LYS A C 1
ATOM 782 O O . LYS A 1 102 ? 9.060 -10.412 -9.740 1.00 92.31 102 LYS A O 1
ATOM 787 N N . GLN A 1 103 ? 7.323 -9.747 -10.999 1.00 93.25 103 GLN A N 1
ATOM 788 C CA . GLN A 1 103 ? 8.134 -9.481 -12.190 1.00 93.25 103 GLN A CA 1
ATOM 789 C C . GLN A 1 103 ? 9.071 -8.285 -11.998 1.00 93.25 103 GLN A C 1
ATOM 791 O O . GLN A 1 103 ? 10.216 -8.331 -12.445 1.00 93.25 103 GLN A O 1
ATOM 796 N N . MET A 1 104 ? 8.624 -7.242 -11.292 1.00 90.44 104 MET A N 1
ATOM 797 C CA . MET A 1 104 ? 9.486 -6.122 -10.906 1.00 90.44 104 MET A CA 1
ATOM 798 C C . MET A 1 104 ? 10.628 -6.581 -9.995 1.00 90.44 104 MET A C 1
ATOM 800 O O . MET A 1 104 ? 11.771 -6.197 -10.226 1.00 90.44 104 MET A O 1
ATOM 804 N N . ALA A 1 105 ? 10.336 -7.424 -8.999 1.00 89.75 105 ALA A N 1
ATOM 805 C CA . ALA A 1 105 ? 11.339 -7.969 -8.087 1.00 89.75 105 ALA A CA 1
ATOM 806 C C . ALA A 1 105 ? 12.372 -8.831 -8.826 1.00 89.75 105 ALA A C 1
ATOM 808 O O . ALA A 1 105 ? 13.566 -8.591 -8.687 1.00 89.75 105 ALA A O 1
ATOM 809 N N . ALA A 1 106 ? 11.923 -9.759 -9.678 1.00 92.88 106 ALA A N 1
ATOM 810 C CA . ALA A 1 106 ? 12.808 -10.617 -10.467 1.00 92.88 106 ALA A CA 1
ATOM 811 C C . ALA A 1 106 ? 13.700 -9.816 -11.430 1.00 92.88 106 ALA A C 1
ATOM 813 O O . ALA A 1 106 ? 14.872 -10.137 -11.623 1.00 92.88 106 ALA A O 1
ATOM 814 N N . TRP A 1 107 ? 13.162 -8.757 -12.043 1.00 93.88 107 TRP A N 1
ATOM 815 C CA . TRP A 1 107 ? 13.960 -7.849 -12.864 1.00 93.88 107 TRP A CA 1
ATOM 816 C C . TRP A 1 107 ? 14.973 -7.069 -12.018 1.00 93.88 107 TRP A C 1
ATOM 818 O O . TRP A 1 107 ? 16.133 -6.967 -12.410 1.00 93.88 107 TRP A O 1
ATOM 828 N N . GLY A 1 108 ? 14.553 -6.562 -10.855 1.00 91.31 108 GLY A N 1
ATOM 829 C CA . GLY A 1 108 ? 15.422 -5.879 -9.900 1.00 91.31 108 GLY A CA 1
ATOM 830 C C . GLY A 1 108 ? 16.605 -6.752 -9.499 1.00 91.31 108 GLY A C 1
ATOM 831 O O . GLY A 1 108 ? 17.733 -6.361 -9.751 1.00 91.31 108 GLY A O 1
ATOM 832 N N . GLU A 1 109 ? 16.345 -7.962 -9.007 1.00 91.06 109 GLU A N 1
ATOM 833 C CA . GLU A 1 109 ? 17.360 -8.944 -8.597 1.00 91.06 109 GLU A CA 1
ATOM 834 C C . GLU A 1 109 ? 18.328 -9.317 -9.730 1.00 91.06 109 GLU A C 1
ATOM 836 O O . GLU A 1 109 ? 19.519 -9.528 -9.509 1.00 91.06 109 GLU A O 1
ATOM 841 N N . LYS A 1 110 ? 17.832 -9.375 -10.970 1.00 93.50 110 LYS A N 1
ATOM 842 C CA . LYS A 1 110 ? 18.652 -9.709 -12.137 1.00 93.50 110 LYS A CA 1
ATOM 843 C C . LYS A 1 110 ? 19.668 -8.620 -12.498 1.00 93.50 110 LYS A C 1
ATOM 845 O O . LYS A 1 110 ? 20.722 -8.948 -13.042 1.00 93.50 110 LYS A O 1
ATOM 850 N N . TYR A 1 111 ? 19.334 -7.346 -12.293 1.00 93.81 111 TYR A N 1
ATOM 851 C CA . TYR A 1 111 ? 20.124 -6.215 -12.804 1.00 93.81 111 TYR A CA 1
ATOM 852 C C . TYR A 1 111 ? 20.715 -5.317 -11.712 1.00 93.81 111 TYR A C 1
ATOM 854 O O . TYR A 1 111 ? 21.640 -4.556 -11.993 1.00 93.81 111 TYR A O 1
ATOM 862 N N . TYR A 1 112 ? 20.207 -5.406 -10.487 1.00 84.81 112 TYR A N 1
ATOM 863 C CA . TYR A 1 112 ? 20.606 -4.615 -9.334 1.00 84.81 112 TYR A CA 1
ATOM 864 C C . TYR A 1 112 ? 20.828 -5.571 -8.153 1.00 84.81 112 TYR A C 1
ATOM 866 O O . TYR A 1 112 ? 20.015 -6.448 -7.885 1.00 84.81 112 TYR A O 1
ATOM 874 N N . ASP A 1 113 ? 21.990 -5.426 -7.522 1.00 67.94 113 ASP A N 1
ATOM 875 C CA . ASP A 1 113 ? 22.652 -6.384 -6.629 1.00 67.94 113 ASP A CA 1
ATOM 876 C 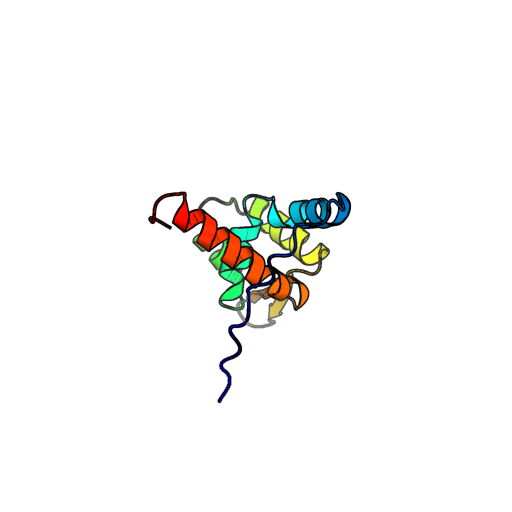C . ASP A 1 113 ? 21.755 -7.050 -5.560 1.00 67.94 113 ASP A C 1
ATOM 878 O O . ASP A 1 113 ? 20.835 -6.440 -5.014 1.00 67.94 113 ASP A O 1
ATOM 882 N N . SER A 1 114 ? 22.076 -8.306 -5.229 1.00 55.91 114 SER A N 1
ATOM 883 C CA . SER A 1 114 ? 21.270 -9.292 -4.479 1.00 55.91 114 SER A CA 1
ATOM 884 C C . SER A 1 114 ? 21.134 -9.029 -2.971 1.00 55.91 114 SER A C 1
ATOM 886 O O . SER A 1 114 ? 20.931 -9.953 -2.186 1.00 55.91 114 SER A O 1
ATOM 888 N N . SER A 1 115 ? 21.258 -7.777 -2.539 1.00 56.28 115 SER A N 1
ATOM 889 C CA . SER A 1 115 ? 21.048 -7.358 -1.150 1.00 56.28 115 SER A CA 1
ATOM 890 C C . SER A 1 115 ? 19.718 -6.608 -1.017 1.00 56.28 115 SER A C 1
ATOM 892 O O . SER A 1 115 ? 19.681 -5.421 -0.702 1.00 56.28 115 SER A O 1
ATOM 894 N N . CYS A 1 116 ? 18.617 -7.312 -1.300 1.00 47.97 116 CYS A N 1
ATOM 895 C CA . CYS A 1 116 ? 17.266 -6.924 -0.875 1.00 47.97 116 CYS A CA 1
ATOM 896 C C . CYS A 1 116 ? 16.890 -7.636 0.427 1.00 47.97 116 CYS A C 1
ATOM 898 O O . CYS A 1 116 ? 17.251 -8.826 0.571 1.00 47.97 116 CYS A O 1
#

pLDDT: mean 85.69, std 17.1, range [35.91, 98.5]

Sequence (116 aa):
MSTQTATPQTSALEPKIGCIASAMEIIGNKWTALILRDLCSGPKRFGELEKSVGSINPRTLSQRLDDLEQHGIVTKRSYAEVPPRIEYTLTQKGEDLVPVLKQMAAWGEKYYDSSC

Foldseek 3Di:
DDDDPDDPPPDDDPPPVPPVVVVCVQPVDPLNLLLLVVQVVPKDFLVRSCVSSPPDDSVRSVVSLVVCVVVQQKDWDWDPDVVITIIIHGDPNVVVCVVVSVVVVVVCVVPPPPPD

Secondary structure (DSSP, 8-state):
----------------HHHHHHHHHHHTSTTHHHHHHHHTTS-B-HHHHHHHH-S--HHHHHHHHHHHHHTTSEEEEEE-SSS-EEEEEE-HHHHTTHHHHHHHHHHHHHHS-S--

Nearest PDB structures (foldseek):
  4a5m-assembly1_B  TM=9.598E-01  e=5.223E-09  Bacillus subtilis
  7kd3-assembly1_A  TM=9.456E-01  e=4.905E-09  Clostridioides difficile R20291
  5hs8-assembly1_A  TM=8.595E-01  e=3.584E-09  Bacillus subtilis subsp. subtilis str. 168
  5hs7-assembly1_A  TM=8.301E-01  e=6.713E-09  Bacillus subtilis subsp. subtilis str. 168
  1yyv-assembly1_B  TM=8.678E-01  e=2.255E-07  Salmonella enterica subsp. enterica serovar Typhimurium str. LT2

Mean predicted aligned error: 8.14 Å

Solvent-accessible surface area (backbone atoms only — not comparable to full-atom values): 7085 Å² total; per-residue (Å²): 140,83,84,79,80,82,73,84,82,77,72,75,83,72,91,54,70,65,66,58,52,60,49,39,74,55,59,64,40,88,58,42,58,55,55,51,58,58,31,74,80,39,73,39,38,67,70,56,51,45,60,73,60,62,79,60,54,70,69,58,49,51,52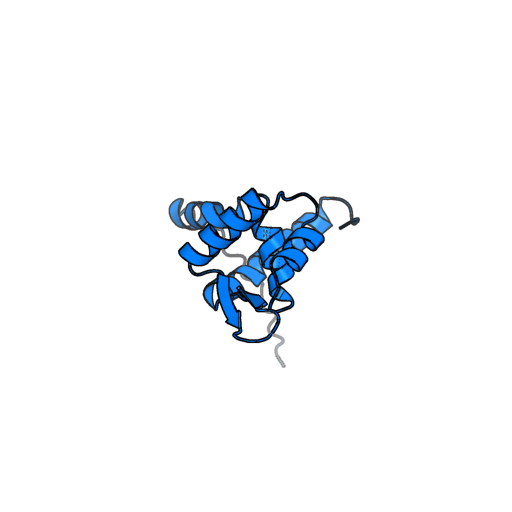,51,52,52,51,33,35,76,71,50,27,33,45,81,47,79,43,98,48,92,77,72,46,55,35,36,32,62,29,76,67,30,55,68,44,48,66,56,53,50,53,52,49,56,52,41,54,73,78,44,77,85,82,122

Radius of gyration: 17.59 Å; Cα contacts (8 Å, |Δi|>4): 96; chains: 1; bounding box: 36×51×52 Å